Protein AF-A0A9W6X496-F1 (afdb_monomer)

Secondary structure (DSSP, 8-state):
----HHHHTT-TTPPP--EEEEEPTTS-TTT-EEEEE-TT-STTSSTTTT--GGGS----PPPHHHHHHHHHHHHHTT-SSPP-------TTTTT--

Radius of gyration: 22.25 Å; Cα contacts (8 Å, |Δi|>4): 62; chains: 1; bounding box: 46×25×59 Å

Organism: NCBI:txid2077276

Structure (mmCIF, N/CA/C/O backbone):
data_AF-A0A9W6X496-F1
#
_entry.id   AF-A0A9W6X496-F1
#
loop_
_atom_site.group_PDB
_atom_site.id
_atom_site.type_symbol
_atom_site.label_atom_id
_atom_site.label_alt_id
_atom_site.label_comp_id
_atom_site.label_asym_id
_atom_site.label_entity_id
_atom_site.label_seq_id
_atom_site.pdbx_PDB_ins_code
_atom_site.Cartn_x
_atom_site.Cartn_y
_atom_site.Cartn_z
_atom_site.occupancy
_atom_site.B_iso_or_equiv
_atom_site.auth_seq_id
_atom_site.auth_comp_id
_atom_site.auth_asym_id
_atom_site.auth_atom_id
_atom_site.pdbx_PDB_model_num
ATOM 1 N N . MET A 1 1 ? 10.049 -12.603 -16.438 1.00 67.50 1 MET A N 1
ATOM 2 C CA . MET A 1 1 ? 10.552 -12.360 -17.803 1.00 67.50 1 MET A CA 1
ATOM 3 C C . MET A 1 1 ? 11.853 -11.601 -17.656 1.00 67.50 1 MET A C 1
ATOM 5 O O . MET A 1 1 ? 11.862 -10.615 -16.934 1.00 67.50 1 MET A O 1
ATOM 9 N N . ILE A 1 2 ? 12.938 -12.103 -18.233 1.00 79.69 2 ILE A N 1
ATOM 10 C CA . ILE A 1 2 ? 14.209 -11.376 -18.308 1.00 79.69 2 ILE A CA 1
ATOM 11 C C . ILE A 1 2 ? 14.271 -10.846 -19.737 1.00 79.69 2 ILE A C 1
ATOM 13 O O . ILE A 1 2 ? 14.106 -11.630 -20.670 1.00 79.69 2 ILE A O 1
ATOM 17 N N . VAL A 1 3 ? 14.405 -9.532 -19.892 1.00 84.31 3 VAL A N 1
ATOM 18 C CA . VAL A 1 3 ? 14.472 -8.859 -21.194 1.00 84.31 3 VAL A CA 1
ATOM 19 C C . VAL A 1 3 ? 15.779 -8.090 -21.235 1.00 84.31 3 VAL A C 1
ATOM 21 O O . VAL A 1 3 ? 16.165 -7.477 -20.241 1.00 84.31 3 VAL A O 1
ATOM 24 N N . ASP A 1 4 ? 16.457 -8.165 -22.370 1.00 91.06 4 ASP A N 1
ATOM 25 C CA . ASP A 1 4 ? 17.634 -7.354 -22.642 1.00 91.06 4 ASP A CA 1
ATOM 26 C C . ASP A 1 4 ? 17.256 -5.861 -22.690 1.00 91.06 4 ASP A C 1
ATOM 28 O O . ASP A 1 4 ? 16.182 -5.511 -23.185 1.00 91.06 4 ASP A O 1
ATOM 32 N N . ALA A 1 5 ? 18.113 -4.985 -22.164 1.00 89.38 5 ALA A N 1
ATOM 33 C CA 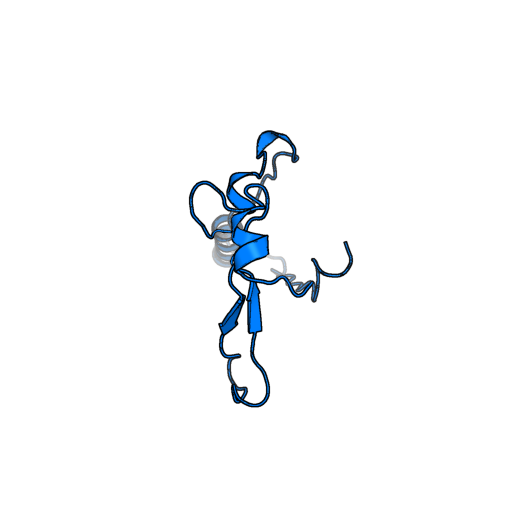. ALA A 1 5 ? 17.827 -3.553 -22.093 1.00 89.38 5 ALA A CA 1
ATOM 34 C C . ALA A 1 5 ? 17.612 -2.933 -23.486 1.00 89.38 5 ALA A C 1
ATOM 36 O O . ALA A 1 5 ? 16.675 -2.154 -23.666 1.00 89.38 5 ALA A O 1
ATOM 37 N N . ASP A 1 6 ? 18.380 -3.364 -24.491 1.00 92.75 6 ASP A N 1
ATOM 38 C CA . ASP A 1 6 ? 18.272 -2.853 -25.862 1.00 92.75 6 ASP A CA 1
ATOM 39 C C . ASP A 1 6 ? 16.955 -3.292 -26.523 1.00 92.75 6 ASP A C 1
ATOM 41 O O . ASP A 1 6 ? 16.402 -2.612 -27.393 1.00 92.75 6 ASP A O 1
ATOM 45 N N . ILE A 1 7 ? 16.421 -4.447 -26.110 1.00 89.75 7 ILE A N 1
ATOM 46 C CA . ILE A 1 7 ? 15.106 -4.927 -26.546 1.00 89.75 7 ILE A CA 1
ATOM 47 C C . ILE A 1 7 ? 13.990 -4.178 -25.817 1.00 89.75 7 ILE A C 1
ATOM 49 O O . ILE A 1 7 ? 13.008 -3.792 -26.455 1.00 89.75 7 ILE A O 1
ATOM 53 N N . LEU A 1 8 ? 14.144 -3.935 -24.515 1.00 90.88 8 LEU A N 1
ATOM 54 C CA . LEU A 1 8 ? 13.181 -3.180 -23.715 1.00 90.88 8 LEU A CA 1
ATOM 55 C C . LEU A 1 8 ? 12.988 -1.759 -24.260 1.00 90.88 8 LEU A C 1
ATOM 57 O O . LEU A 1 8 ? 11.853 -1.299 -24.377 1.00 90.88 8 LEU A O 1
ATOM 61 N N . ASP A 1 9 ? 14.063 -1.103 -24.695 1.00 88.06 9 ASP A N 1
ATOM 62 C CA . ASP A 1 9 ? 14.007 0.239 -25.287 1.00 88.06 9 ASP A CA 1
ATOM 63 C C . ASP A 1 9 ? 13.142 0.313 -26.553 1.00 88.06 9 ASP A C 1
ATOM 65 O O . ASP A 1 9 ? 12.614 1.381 -26.899 1.00 88.06 9 ASP A O 1
ATOM 69 N N . ARG A 1 10 ? 12.956 -0.818 -27.241 1.00 92.56 10 ARG A N 1
ATOM 70 C CA . ARG A 1 10 ? 12.114 -0.934 -28.439 1.00 92.56 10 ARG A CA 1
ATOM 71 C C . ARG A 1 10 ? 10.645 -1.209 -28.112 1.00 92.56 10 ARG A C 1
ATOM 73 O O . ARG A 1 10 ? 9.816 -1.091 -29.011 1.00 92.56 10 ARG A O 1
ATOM 80 N N . TRP A 1 11 ? 10.311 -1.559 -26.871 1.00 91.94 11 TRP A N 1
ATOM 81 C CA . TRP A 1 11 ? 8.957 -1.904 -26.425 1.00 91.94 11 TRP A CA 1
ATOM 82 C C . TRP A 1 11 ? 8.347 -0.757 -25.621 1.00 91.94 11 TRP A C 1
ATOM 84 O O . TRP A 1 11 ? 8.369 -0.746 -24.391 1.00 91.94 11 TRP A O 1
ATOM 94 N N . LYS A 1 12 ? 7.793 0.234 -26.325 1.00 85.50 12 LYS A N 1
ATOM 95 C CA . LYS A 1 12 ? 7.267 1.466 -25.708 1.00 85.50 12 LYS A CA 1
ATOM 96 C C . LYS A 1 12 ? 6.030 1.232 -24.840 1.00 85.50 12 LYS A C 1
ATOM 98 O O . LYS A 1 12 ? 5.702 2.066 -24.004 1.00 85.50 12 LYS A O 1
ATOM 103 N N . GLU A 1 13 ? 5.365 0.103 -25.029 1.00 87.81 13 GLU A N 1
ATOM 104 C CA . GLU A 1 13 ? 4.182 -0.325 -24.292 1.00 87.81 13 GLU A CA 1
ATOM 105 C C . GLU A 1 13 ? 4.528 -1.014 -22.964 1.00 87.81 13 GLU A C 1
ATOM 107 O O . GLU A 1 13 ? 3.638 -1.265 -22.149 1.00 87.81 13 GLU A O 1
ATOM 112 N N . VAL A 1 14 ? 5.805 -1.337 -22.726 1.00 89.62 14 VAL A N 1
ATOM 113 C CA . VAL A 1 14 ? 6.240 -1.969 -21.479 1.00 89.62 14 VAL A CA 1
ATOM 114 C C . VAL A 1 14 ? 6.552 -0.905 -20.438 1.00 89.62 14 VAL A C 1
ATOM 116 O O . VAL A 1 14 ? 7.447 -0.081 -20.596 1.00 89.62 14 VAL A O 1
ATOM 119 N N . ILE A 1 15 ? 5.822 -0.966 -19.327 1.00 90.00 15 ILE A N 1
ATOM 120 C CA . ILE A 1 15 ? 6.040 -0.111 -18.163 1.00 90.00 15 ILE A CA 1
ATOM 121 C C . ILE A 1 15 ? 6.870 -0.887 -17.142 1.00 90.00 15 ILE A C 1
ATOM 123 O O . ILE A 1 15 ? 6.466 -1.952 -16.671 1.00 90.00 15 ILE A O 1
ATOM 127 N N . CYS A 1 16 ? 8.028 -0.341 -16.778 1.00 90.81 16 CYS A N 1
ATOM 128 C CA . CYS A 1 16 ? 8.874 -0.896 -15.728 1.00 90.81 16 CYS A CA 1
ATOM 129 C C . CYS A 1 16 ? 8.602 -0.201 -14.393 1.00 90.81 16 CYS A C 1
ATOM 131 O O . CYS A 1 16 ? 8.880 0.987 -14.230 1.00 90.81 16 CYS A O 1
ATOM 133 N N . SER A 1 17 ? 8.119 -0.971 -13.422 1.00 93.56 17 SER A N 1
ATOM 134 C CA . SER A 1 17 ? 7.900 -0.527 -12.046 1.00 93.56 17 SER A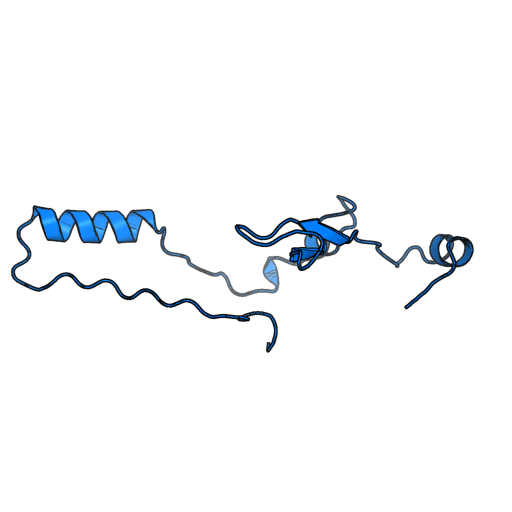 CA 1
ATOM 135 C C . SER A 1 17 ? 8.950 -1.163 -11.121 1.00 93.56 17 SER A C 1
ATOM 137 O O . SER A 1 17 ? 9.176 -2.375 -11.192 1.00 93.56 17 SER A O 1
ATOM 139 N N . PRO A 1 18 ? 9.635 -0.383 -10.266 1.00 94.69 18 PRO A N 1
ATOM 140 C CA . PRO A 1 18 ? 10.704 -0.900 -9.429 1.00 94.69 18 PRO A CA 1
ATOM 141 C C . PRO A 1 18 ? 10.163 -1.749 -8.275 1.00 94.69 18 PRO A C 1
ATOM 143 O O . PRO A 1 18 ? 9.026 -1.600 -7.814 1.00 94.69 18 PRO A O 1
ATOM 146 N N . LEU A 1 19 ? 11.031 -2.627 -7.775 1.00 94.75 19 LEU A N 1
ATOM 147 C CA . LEU A 1 19 ? 10.806 -3.386 -6.553 1.00 94.75 19 LEU A CA 1
ATOM 148 C C . LEU A 1 19 ? 11.643 -2.789 -5.421 1.00 94.75 19 LEU A C 1
ATOM 150 O O . LEU A 1 19 ? 12.870 -2.772 -5.485 1.00 94.75 19 LEU A O 1
ATOM 154 N N . GLY A 1 20 ? 10.972 -2.320 -4.373 1.00 94.69 20 GLY A N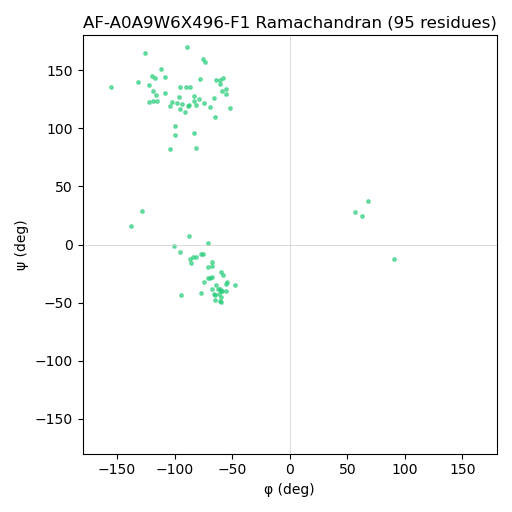 1
ATOM 155 C CA . GLY A 1 20 ? 11.599 -1.846 -3.145 1.00 94.69 20 GLY A CA 1
ATOM 156 C C . GLY A 1 20 ? 11.647 -2.941 -2.084 1.00 94.69 20 GLY A C 1
ATOM 157 O O . GLY A 1 20 ? 10.651 -3.624 -1.840 1.00 94.69 20 GLY A O 1
ATOM 158 N N . ALA A 1 21 ? 12.789 -3.086 -1.417 1.00 95.50 21 ALA A N 1
ATOM 159 C CA . ALA A 1 21 ? 12.917 -3.893 -0.210 1.00 95.50 21 ALA A CA 1
ATOM 160 C C . ALA A 1 21 ? 12.730 -2.998 1.022 1.00 95.50 21 ALA A C 1
ATOM 162 O O . ALA A 1 21 ? 13.473 -2.039 1.215 1.00 95.50 21 ALA A O 1
ATOM 163 N N . VAL A 1 22 ? 11.734 -3.305 1.853 1.00 95.56 22 VAL A N 1
ATOM 164 C CA . VAL A 1 22 ? 11.448 -2.565 3.089 1.00 95.56 22 VAL A CA 1
ATOM 165 C C . VAL A 1 22 ? 11.572 -3.486 4.291 1.00 95.56 22 VAL A C 1
ATOM 167 O O . VAL A 1 22 ? 11.016 -4.584 4.312 1.00 95.56 22 VAL A O 1
ATOM 170 N N . GLU A 1 23 ? 12.278 -3.031 5.318 1.00 97.00 23 GLU A N 1
ATOM 171 C CA . GLU A 1 23 ? 12.513 -3.811 6.528 1.00 97.00 23 GLU A CA 1
ATOM 172 C C . GLU A 1 23 ? 11.206 -4.183 7.240 1.00 97.00 23 GLU A C 1
ATOM 174 O O . GLU A 1 23 ? 10.250 -3.402 7.343 1.00 97.00 23 GLU A O 1
ATOM 179 N N . LYS A 1 24 ? 11.156 -5.407 7.770 1.00 94.31 24 LYS A N 1
ATOM 180 C CA . LYS A 1 24 ? 10.080 -5.822 8.667 1.00 94.31 24 LYS A CA 1
ATOM 181 C C . LYS A 1 24 ? 10.437 -5.435 10.093 1.00 94.31 24 LYS A C 1
ATOM 183 O O . LYS A 1 24 ? 11.532 -5.699 10.571 1.00 94.31 24 LYS A O 1
ATOM 188 N N . LYS A 1 25 ? 9.463 -4.875 10.814 1.00 94.06 25 LYS A N 1
ATOM 189 C CA . LYS A 1 25 ? 9.622 -4.596 12.242 1.00 94.06 25 LYS A CA 1
ATOM 190 C C . LYS A 1 25 ? 10.015 -5.880 12.984 1.00 94.06 25 LYS A C 1
ATOM 192 O O . LYS A 1 25 ? 9.310 -6.881 12.869 1.00 94.06 25 LYS A O 1
ATOM 197 N N . ASN A 1 26 ? 11.078 -5.800 13.784 1.00 94.81 26 ASN A N 1
ATOM 198 C CA . ASN A 1 26 ? 11.607 -6.880 14.624 1.00 94.81 26 ASN A CA 1
ATOM 199 C C . ASN A 1 26 ? 12.121 -8.117 13.857 1.00 94.81 26 ASN A C 1
ATOM 201 O O . ASN A 1 26 ? 12.138 -9.207 14.425 1.00 94.81 26 ASN A O 1
ATOM 205 N N . VAL A 1 27 ? 12.526 -7.976 12.592 1.00 95.88 27 VAL A N 1
ATOM 206 C CA . VAL A 1 27 ? 13.152 -9.056 11.810 1.00 95.88 27 VAL A CA 1
ATOM 207 C C . VAL A 1 27 ? 14.413 -8.515 11.146 1.00 95.88 27 VAL A C 1
ATOM 209 O O . VAL A 1 27 ? 14.419 -7.377 10.684 1.00 95.88 27 VAL A O 1
ATOM 212 N N . ASN A 1 28 ? 15.484 -9.312 11.109 1.00 95.50 28 ASN A N 1
ATOM 213 C CA . ASN A 1 28 ? 16.712 -8.917 10.426 1.00 95.50 28 ASN A CA 1
ATOM 214 C C . ASN A 1 28 ? 16.452 -8.811 8.906 1.00 95.50 28 ASN A C 1
ATOM 216 O O . ASN A 1 28 ? 16.001 -9.797 8.316 1.00 95.50 28 ASN A O 1
ATOM 220 N N . PRO A 1 29 ? 16.758 -7.674 8.252 1.00 94.38 29 PRO A N 1
ATOM 221 C CA . PRO A 1 29 ? 16.557 -7.504 6.813 1.00 94.38 29 PRO A CA 1
ATOM 222 C C . PRO A 1 29 ? 17.297 -8.530 5.946 1.00 94.38 29 PRO A C 1
ATOM 224 O O . PRO A 1 29 ? 16.837 -8.839 4.851 1.00 94.38 29 PRO A O 1
ATOM 227 N N . SER A 1 30 ? 18.409 -9.102 6.424 1.00 94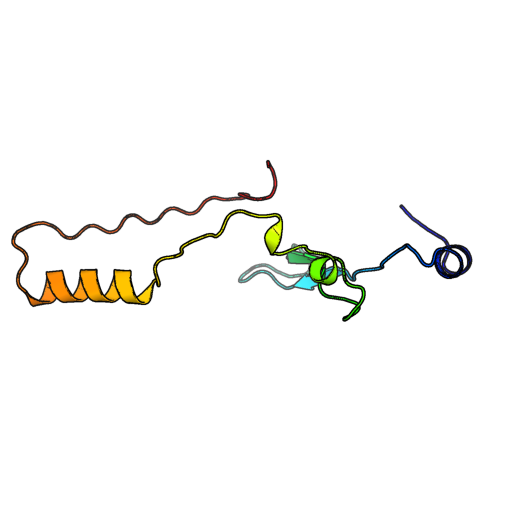.88 30 SER A N 1
ATOM 228 C CA . SER A 1 30 ? 19.114 -10.171 5.699 1.00 94.88 30 SER A CA 1
ATOM 229 C C . SER A 1 30 ? 18.354 -11.501 5.686 1.00 94.88 30 SER A C 1
ATOM 231 O O . SER A 1 30 ? 18.623 -12.352 4.842 1.00 94.88 30 SER A O 1
ATOM 233 N N . GLN A 1 31 ? 17.409 -11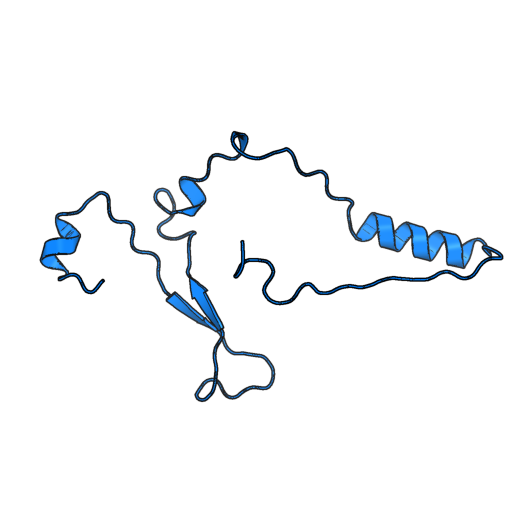.687 6.611 1.00 95.75 31 GLN A N 1
ATOM 234 C CA . GLN A 1 31 ? 16.554 -12.871 6.686 1.00 95.75 31 GLN A CA 1
ATOM 235 C C . GLN A 1 31 ? 15.231 -12.648 5.963 1.00 95.75 31 GLN A C 1
ATOM 237 O O . GLN A 1 31 ? 14.754 -13.536 5.258 1.00 95.75 31 GLN A O 1
ATOM 242 N N . GLU A 1 32 ? 14.608 -11.482 6.158 1.00 95.56 32 GLU A N 1
ATOM 243 C CA . GLU A 1 32 ? 13.312 -11.203 5.557 1.00 95.56 32 GLU A CA 1
ATOM 244 C C . GLU A 1 32 ? 13.041 -9.703 5.377 1.00 95.56 32 GLU A C 1
ATOM 246 O O . GLU A 1 32 ? 13.189 -8.898 6.298 1.00 95.56 32 GLU A O 1
ATOM 251 N N . VAL A 1 33 ? 12.515 -9.348 4.204 1.00 95.69 33 VAL A N 1
ATOM 252 C CA . VAL A 1 33 ? 12.024 -8.003 3.871 1.00 95.69 33 VAL A CA 1
ATOM 253 C C . VAL A 1 33 ? 10.584 -8.057 3.360 1.00 95.69 33 VAL A C 1
ATOM 255 O O . VAL A 1 33 ? 10.050 -9.111 3.004 1.00 95.69 33 VAL A O 1
ATOM 258 N N . ARG A 1 34 ? 9.916 -6.905 3.326 1.00 93.44 34 ARG A N 1
ATOM 259 C CA . ARG A 1 34 ? 8.703 -6.694 2.532 1.00 93.44 34 ARG A CA 1
ATOM 260 C C . ARG A 1 34 ? 9.132 -6.240 1.150 1.00 93.44 34 ARG A C 1
ATOM 262 O O . ARG A 1 34 ? 9.740 -5.184 1.016 1.00 93.44 34 ARG A O 1
ATOM 269 N N . LEU A 1 35 ? 8.781 -7.022 0.143 1.00 93.88 35 LEU A N 1
ATOM 270 C CA . LEU A 1 35 ? 8.888 -6.585 -1.236 1.00 93.88 35 LEU A CA 1
ATOM 271 C C . LEU A 1 35 ? 7.694 -5.676 -1.553 1.00 93.88 35 LEU A C 1
ATOM 273 O O . LEU A 1 35 ? 6.545 -6.072 -1.341 1.00 93.88 35 LEU A O 1
ATOM 277 N N . ILE A 1 36 ? 7.964 -4.465 -2.026 1.00 95.12 36 ILE A N 1
ATOM 278 C CA . ILE A 1 36 ? 6.957 -3.500 -2.469 1.00 95.12 36 ILE A CA 1
ATOM 279 C C . ILE A 1 36 ? 7.146 -3.283 -3.964 1.00 95.12 36 ILE A C 1
ATOM 281 O O . ILE A 1 36 ? 8.226 -2.908 -4.402 1.00 95.12 36 ILE A O 1
ATOM 285 N N . HIS A 1 37 ? 6.089 -3.512 -4.734 1.00 94.12 37 HIS A N 1
ATOM 286 C CA . HIS A 1 37 ? 6.051 -3.189 -6.153 1.00 94.12 37 HIS A CA 1
ATOM 287 C C . HIS A 1 37 ? 5.502 -1.774 -6.320 1.00 94.12 37 HIS A C 1
ATOM 289 O O . HIS A 1 37 ? 4.347 -1.522 -5.967 1.00 94.12 37 HIS A O 1
ATOM 295 N N . ASP A 1 38 ? 6.332 -0.848 -6.797 1.00 95.88 38 ASP A N 1
ATOM 296 C CA . ASP A 1 38 ? 5.925 0.547 -6.952 1.00 95.88 38 ASP A CA 1
ATOM 297 C C . ASP A 1 38 ? 5.128 0.751 -8.243 1.00 95.88 38 ASP A C 1
ATOM 299 O O . ASP A 1 38 ? 5.636 1.181 -9.277 1.00 95.88 38 ASP A O 1
ATOM 303 N N . LEU A 1 39 ? 3.835 0.457 -8.151 1.00 95.50 39 LEU A N 1
ATOM 304 C CA . LEU A 1 39 ? 2.872 0.630 -9.237 1.00 95.50 39 LEU A CA 1
ATOM 305 C C . LEU A 1 39 ? 2.541 2.101 -9.542 1.00 95.50 39 LEU A C 1
ATOM 307 O O . LEU A 1 39 ? 1.702 2.356 -10.406 1.00 95.50 39 LEU A O 1
ATOM 311 N N . SER A 1 40 ? 3.156 3.058 -8.836 1.00 95.69 40 SER A N 1
ATOM 312 C CA . SER A 1 40 ? 3.000 4.502 -9.073 1.00 95.69 40 SER A CA 1
ATOM 313 C C . SER A 1 40 ? 4.173 5.107 -9.855 1.00 95.69 40 SER A C 1
ATOM 315 O O . SER A 1 40 ? 4.156 6.302 -10.154 1.00 95.69 40 SER A O 1
ATOM 317 N N . PHE A 1 41 ? 5.180 4.300 -10.203 1.00 94.88 41 PHE A N 1
ATOM 318 C CA . PHE A 1 41 ? 6.290 4.696 -11.060 1.00 94.88 41 PHE A CA 1
ATOM 319 C C . PHE A 1 41 ? 6.195 4.032 -12.448 1.00 94.88 41 PHE A C 1
ATOM 321 O O . PHE A 1 41 ? 5.832 2.852 -12.528 1.00 94.88 41 PHE A O 1
ATOM 328 N N . PRO A 1 42 ? 6.593 4.738 -13.525 1.00 93.56 42 PRO A N 1
ATOM 329 C CA . PRO A 1 42 ? 6.927 6.163 -13.571 1.00 93.56 42 PRO A CA 1
ATOM 330 C C . PRO A 1 42 ? 5.661 7.023 -13.592 1.00 93.56 42 PRO A C 1
ATOM 332 O O . PRO A 1 42 ? 4.680 6.684 -14.242 1.00 93.56 42 PRO A O 1
ATOM 335 N N . LYS A 1 43 ? 5.684 8.168 -12.908 1.00 93.44 43 LYS A N 1
ATOM 336 C CA . LYS A 1 43 ? 4.515 9.051 -12.829 1.00 93.44 43 LYS A CA 1
ATOM 337 C C . LYS A 1 43 ? 4.057 9.502 -14.223 1.00 93.44 43 LYS A C 1
ATOM 339 O O . LYS A 1 43 ? 4.865 9.987 -15.010 1.00 93.44 43 LYS A O 1
ATOM 344 N N . GLY A 1 44 ? 2.758 9.405 -14.485 1.00 93.38 44 GLY A N 1
ATOM 345 C CA . GLY A 1 44 ? 2.122 9.742 -15.761 1.00 93.38 44 GLY A CA 1
ATOM 346 C C . GLY A 1 44 ? 2.023 8.568 -16.738 1.00 93.38 44 GLY A C 1
ATOM 347 O O . GLY A 1 44 ? 1.290 8.668 -17.717 1.00 93.38 44 GLY A O 1
ATOM 348 N N . ALA A 1 45 ? 2.723 7.465 -16.474 1.00 92.25 45 ALA A N 1
ATOM 349 C CA . ALA A 1 45 ? 2.642 6.231 -17.249 1.00 92.25 45 ALA A CA 1
ATOM 350 C C . ALA A 1 45 ? 2.623 4.992 -16.340 1.00 92.25 45 ALA A C 1
ATOM 352 O O . ALA A 1 45 ? 2.876 3.883 -16.801 1.00 92.25 45 ALA A O 1
ATOM 353 N N . ALA A 1 46 ? 2.362 5.165 -15.042 1.00 94.81 46 ALA A N 1
ATOM 354 C CA . ALA A 1 46 ? 2.390 4.073 -14.091 1.00 94.81 46 ALA A CA 1
ATOM 355 C C . ALA A 1 46 ? 1.143 3.196 -14.239 1.00 94.81 46 ALA A C 1
ATOM 357 O O . ALA A 1 46 ? 0.093 3.639 -14.709 1.00 94.81 46 ALA A O 1
ATOM 358 N N . VAL A 1 47 ? 1.219 1.961 -13.742 1.00 93.88 47 VAL A N 1
ATOM 359 C CA . VAL A 1 47 ? 0.064 1.047 -13.714 1.00 93.88 47 VAL A CA 1
ATOM 360 C C . VAL A 1 47 ? -1.126 1.684 -12.988 1.00 93.88 47 VAL A C 1
ATOM 362 O O . VAL A 1 47 ? -2.261 1.584 -13.451 1.00 93.88 47 VAL A O 1
ATOM 365 N N . ASN A 1 48 ? -0.870 2.392 -11.885 1.00 94.62 48 ASN A N 1
ATOM 366 C CA . ASN A 1 48 ? -1.911 3.100 -11.144 1.00 94.62 48 ASN A CA 1
ATOM 367 C C . ASN A 1 48 ? -2.506 4.289 -11.917 1.00 94.62 48 ASN A C 1
ATOM 369 O O . ASN A 1 48 ? -3.674 4.605 -11.701 1.00 94.62 48 ASN A O 1
ATOM 373 N N . ASP A 1 49 ? -1.755 4.929 -12.819 1.00 94.56 49 ASP A N 1
ATOM 374 C CA . ASP A 1 49 ? -2.265 6.041 -13.636 1.00 94.56 49 ASP A CA 1
ATOM 375 C C . ASP A 1 49 ? -3.260 5.549 -14.699 1.00 94.56 49 ASP A C 1
ATOM 377 O O . ASP A 1 49 ? -4.189 6.266 -15.069 1.00 94.56 49 ASP A O 1
ATOM 381 N N . ALA A 1 50 ? -3.112 4.300 -15.154 1.00 92.75 50 ALA A N 1
ATOM 382 C CA . ALA A 1 50 ? -4.042 3.660 -16.082 1.00 92.75 50 ALA A CA 1
ATOM 383 C C . ALA A 1 50 ? -5.361 3.211 -15.417 1.00 92.75 50 ALA A C 1
ATOM 385 O O . ALA A 1 50 ? -6.289 2.779 -16.108 1.00 92.75 50 ALA A O 1
ATOM 386 N N . PHE A 1 51 ? -5.471 3.290 -14.084 1.00 93.25 51 PHE A N 1
ATOM 387 C CA . PHE A 1 51 ? -6.654 2.831 -13.365 1.00 93.25 51 PHE A CA 1
ATOM 388 C C . PHE A 1 51 ? -7.875 3.720 -13.639 1.00 93.25 51 PHE A C 1
ATOM 390 O O . PHE A 1 51 ? -7.934 4.897 -13.281 1.00 93.25 51 PHE A O 1
ATOM 397 N N . GLN A 1 52 ? -8.913 3.122 -14.221 1.00 94.38 52 GLN A N 1
ATOM 398 C CA . GLN A 1 52 ? -10.172 3.805 -14.496 1.00 94.38 52 GLN A CA 1
ATOM 399 C C . GLN A 1 52 ? -11.061 3.809 -13.251 1.00 94.38 52 GLN A C 1
ATOM 401 O O . GLN A 1 52 ? -11.814 2.867 -13.007 1.00 94.38 52 GLN A O 1
ATOM 406 N N . VAL A 1 53 ? -11.025 4.897 -12.480 1.00 89.50 53 VAL A N 1
ATOM 407 C CA . VAL A 1 53 ? -11.784 5.039 -11.219 1.00 89.50 53 VAL A CA 1
ATOM 408 C C . VAL A 1 53 ? -13.288 4.780 -11.391 1.00 89.50 53 VAL A C 1
ATOM 410 O O . VAL A 1 53 ? -13.926 4.237 -10.495 1.00 89.50 53 VAL A O 1
ATOM 413 N N . TYR A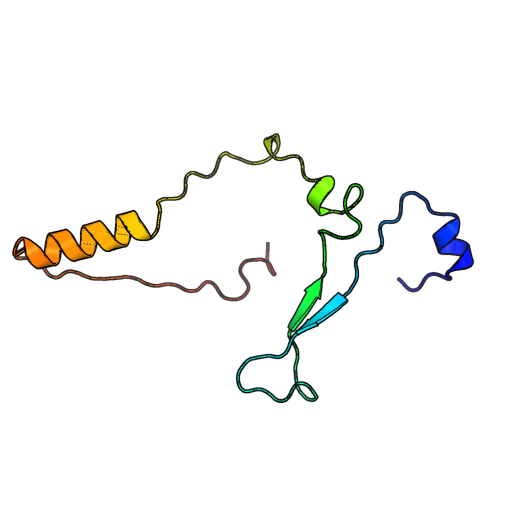 1 54 ? -13.858 5.110 -12.551 1.00 92.00 54 TYR A N 1
ATOM 414 C CA . TYR A 1 54 ? -15.283 4.905 -12.835 1.00 92.00 54 TYR A CA 1
ATOM 415 C C . TYR A 1 54 ? -15.662 3.453 -13.172 1.00 92.00 54 TYR A C 1
ATOM 417 O O . TYR A 1 54 ? -16.847 3.150 -13.272 1.00 92.00 54 TYR A O 1
ATOM 425 N N . SER A 1 55 ? -14.685 2.555 -13.344 1.00 94.25 55 SER A N 1
ATOM 426 C CA . SER A 1 55 ? -14.930 1.133 -13.635 1.00 94.25 55 SER A CA 1
ATOM 427 C C . SER A 1 55 ? -15.256 0.300 -12.389 1.00 94.25 55 SER A C 1
ATOM 429 O O . SER A 1 55 ? -15.687 -0.845 -12.514 1.00 94.25 55 SER A O 1
ATOM 431 N N . VAL A 1 56 ? -15.081 0.861 -11.185 1.00 91.44 56 VAL A N 1
ATOM 432 C CA . VAL A 1 56 ? -15.348 0.174 -9.914 1.00 91.44 56 VAL A CA 1
ATOM 433 C C . VAL A 1 56 ? -16.551 0.772 -9.177 1.00 91.44 56 VAL A C 1
ATOM 435 O O . VAL A 1 56 ? -16.819 1.971 -9.293 1.00 91.44 56 VAL A O 1
ATOM 438 N N . PRO A 1 57 ? -17.285 -0.027 -8.376 1.00 92.88 57 PRO A N 1
ATOM 439 C CA . PRO A 1 57 ? -18.382 0.485 -7.564 1.00 92.88 57 PRO A CA 1
ATOM 440 C C . PRO A 1 57 ? -17.926 1.582 -6.599 1.00 92.88 57 PRO A C 1
ATOM 442 O O . PRO A 1 57 ? -16.861 1.495 -5.986 1.00 92.88 57 PRO A O 1
ATOM 445 N N . MET A 1 58 ? -18.778 2.587 -6.390 1.00 89.44 58 MET A N 1
ATOM 446 C CA . MET A 1 58 ? -18.525 3.618 -5.388 1.00 89.44 58 MET A CA 1
ATOM 447 C C . MET A 1 58 ? -18.534 3.002 -3.982 1.00 89.44 58 MET A C 1
ATOM 449 O O . MET A 1 58 ? -19.583 2.640 -3.445 1.00 89.44 58 MET A O 1
ATOM 453 N N . LEU A 1 59 ? -17.363 2.929 -3.355 1.00 87.06 59 LEU A N 1
ATOM 454 C CA . LEU A 1 59 ? -17.227 2.448 -1.985 1.00 87.06 59 LEU A CA 1
ATOM 455 C C . LEU A 1 59 ? -17.532 3.579 -0.996 1.00 87.06 59 LEU A C 1
ATOM 457 O O . LEU A 1 59 ? -16.908 4.640 -1.015 1.00 87.06 59 LEU A O 1
ATOM 461 N N . ARG A 1 60 ? -18.493 3.352 -0.095 1.00 87.75 60 ARG A N 1
ATOM 462 C CA . ARG A 1 60 ? -18.796 4.270 1.011 1.00 87.75 60 ARG A CA 1
ATOM 463 C C . ARG A 1 60 ? -18.142 3.765 2.288 1.00 87.75 60 ARG A C 1
ATOM 465 O O . ARG A 1 60 ? -18.658 2.867 2.949 1.00 87.75 60 ARG A O 1
ATOM 472 N N . PHE A 1 61 ? -17.023 4.373 2.663 1.00 88.44 61 PHE A N 1
ATOM 473 C CA . PHE A 1 61 ? -16.354 4.065 3.923 1.00 88.44 61 PHE A CA 1
ATOM 474 C C . PHE A 1 61 ? -16.860 4.965 5.048 1.00 88.44 61 PHE A C 1
ATOM 476 O O . PHE A 1 61 ? -16.968 6.183 4.901 1.00 88.44 61 PHE A O 1
ATOM 483 N N . LYS A 1 62 ? -17.133 4.375 6.216 1.00 89.56 62 LYS A N 1
ATOM 484 C CA . LYS A 1 62 ? -17.364 5.151 7.436 1.00 89.56 62 LYS A CA 1
ATOM 485 C C . LYS A 1 62 ? -16.016 5.508 8.051 1.00 89.56 62 LYS A C 1
ATOM 487 O O . LYS A 1 62 ? -15.199 4.629 8.303 1.00 89.56 62 LYS A O 1
ATOM 492 N N . SER A 1 63 ? -15.806 6.792 8.333 1.00 91.00 63 SER A N 1
ATOM 493 C CA . SER A 1 63 ? -14.597 7.244 9.023 1.00 91.00 63 SER A CA 1
ATOM 494 C C . SER A 1 63 ? -14.418 6.504 10.352 1.00 91.00 63 SER A C 1
ATOM 496 O O . SER A 1 63 ? -15.349 6.426 11.162 1.00 91.00 63 SER A O 1
ATOM 498 N N . VAL A 1 64 ? -13.195 6.038 10.615 1.00 90.56 64 VAL A N 1
ATOM 499 C CA . VAL A 1 64 ? -12.809 5.445 11.905 1.00 90.56 64 VAL A CA 1
ATOM 500 C C . VAL A 1 64 ? -13.104 6.411 13.057 1.00 90.56 64 VAL A C 1
ATOM 502 O O . VAL A 1 64 ? -13.562 5.990 14.117 1.00 90.56 64 VAL A O 1
ATOM 505 N N . ALA A 1 65 ? -12.963 7.722 12.832 1.00 94.69 65 ALA A N 1
ATOM 506 C CA . ALA A 1 65 ? -13.288 8.737 13.829 1.00 94.69 65 ALA A CA 1
ATOM 507 C C . ALA A 1 65 ? -14.781 8.747 14.194 1.00 94.69 65 ALA A C 1
ATOM 509 O O . ALA A 1 65 ? -15.132 8.973 15.350 1.00 94.69 65 ALA A O 1
ATOM 510 N N . ALA A 1 66 ? -15.676 8.467 13.241 1.00 93.75 66 ALA A N 1
ATOM 511 C CA . ALA A 1 66 ? -17.106 8.362 13.528 1.00 93.75 66 ALA A CA 1
ATOM 512 C C . ALA A 1 66 ? -17.417 7.144 14.415 1.00 93.75 66 ALA A C 1
ATOM 514 O O . ALA A 1 66 ? -18.237 7.245 15.328 1.00 93.75 66 ALA A O 1
ATOM 515 N N . ILE A 1 67 ? -16.732 6.017 14.184 1.00 90.62 67 ILE A N 1
ATOM 516 C CA . ILE A 1 67 ? -16.841 4.814 15.023 1.00 90.62 67 ILE A CA 1
ATOM 517 C C . ILE A 1 67 ? -16.310 5.111 16.434 1.00 90.62 67 ILE A C 1
ATOM 519 O O . ILE A 1 67 ? -17.006 4.863 17.420 1.00 90.62 67 ILE A O 1
ATOM 523 N N . ALA A 1 68 ? -15.128 5.727 16.537 1.00 92.19 68 ALA A N 1
ATOM 524 C CA . ALA A 1 68 ? -14.517 6.099 17.813 1.00 92.19 68 ALA A CA 1
ATOM 525 C C . ALA A 1 68 ? -15.397 7.065 18.626 1.00 92.19 68 ALA A C 1
ATOM 527 O O . ALA A 1 68 ? -15.633 6.835 19.812 1.00 92.19 68 ALA A O 1
ATOM 528 N N . ARG A 1 69 ? -15.954 8.104 17.985 1.00 95.12 69 ARG A N 1
ATOM 529 C CA . ARG A 1 69 ? -16.881 9.046 18.637 1.00 95.12 69 ARG A CA 1
ATOM 530 C C . ARG A 1 69 ? -18.113 8.347 19.194 1.00 95.12 69 ARG A C 1
ATOM 532 O O . ARG A 1 69 ? -18.539 8.675 20.296 1.00 95.12 69 ARG A O 1
ATOM 539 N N . ARG A 1 70 ? -18.675 7.371 18.473 1.00 92.81 70 ARG A N 1
ATOM 540 C CA . ARG A 1 70 ? -19.838 6.618 18.962 1.00 92.81 70 ARG A CA 1
ATOM 541 C C . ARG A 1 70 ? -19.500 5.801 20.208 1.00 92.81 70 ARG A C 1
ATOM 543 O O . ARG A 1 70 ? -20.283 5.818 21.151 1.00 92.81 70 ARG A O 1
ATOM 550 N N . ILE A 1 71 ? -18.347 5.133 20.223 1.00 91.75 71 ILE A N 1
ATOM 551 C CA . ILE A 1 71 ? -17.872 4.371 21.389 1.00 91.75 71 ILE A CA 1
ATOM 552 C C . ILE A 1 71 ? -17.709 5.302 22.598 1.00 91.75 71 ILE A C 1
ATOM 554 O O . ILE A 1 71 ? -18.254 5.024 23.664 1.00 91.75 71 ILE A O 1
ATOM 558 N N . GLN A 1 72 ? -17.026 6.436 22.416 1.00 93.69 72 GLN A N 1
ATOM 559 C CA . GLN A 1 72 ? -16.823 7.425 23.481 1.00 93.69 72 GLN A CA 1
ATOM 560 C C . GLN A 1 72 ? -18.143 8.011 23.990 1.00 93.69 72 GLN A C 1
ATOM 562 O O . GLN A 1 72 ? -18.323 8.161 25.194 1.00 93.69 72 GLN A O 1
ATOM 567 N N . TYR A 1 73 ? -19.069 8.333 23.087 1.00 95.06 73 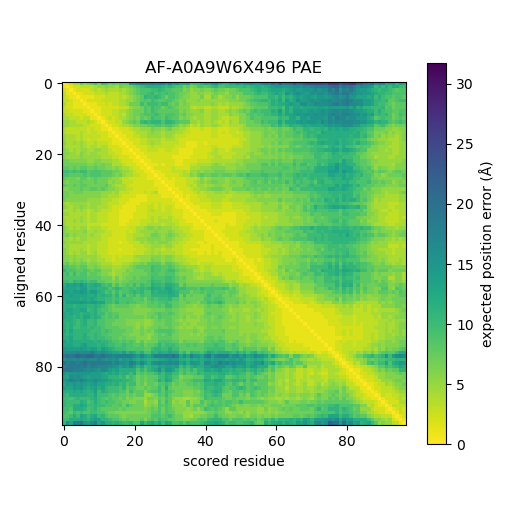TYR A N 1
ATOM 568 C CA . TYR A 1 73 ? -20.387 8.849 23.446 1.00 95.06 73 TYR A CA 1
ATOM 569 C C . TYR A 1 73 ? -21.165 7.852 24.311 1.00 95.06 73 TYR A C 1
ATOM 571 O O . TYR A 1 73 ? -21.663 8.232 25.368 1.00 95.06 73 TYR A O 1
ATOM 579 N N . LEU A 1 74 ? -21.230 6.578 23.907 1.00 93.31 74 LEU A N 1
ATOM 580 C CA . LEU A 1 74 ? -21.923 5.535 24.672 1.00 93.31 74 LEU A CA 1
ATOM 581 C C . LEU A 1 74 ? -21.294 5.329 26.055 1.00 93.31 74 LEU A C 1
ATOM 583 O O . LEU A 1 74 ? -22.017 5.158 27.033 1.00 93.31 74 LEU A O 1
ATOM 587 N N . ALA A 1 75 ? -19.963 5.399 26.145 1.00 90.69 75 ALA A N 1
ATOM 588 C CA . ALA A 1 75 ? -19.254 5.300 27.417 1.00 90.69 75 ALA A CA 1
ATOM 589 C C . ALA A 1 75 ? -19.562 6.491 28.343 1.00 90.69 75 ALA A C 1
ATOM 591 O O . ALA A 1 75 ? -19.792 6.300 29.532 1.00 90.69 75 ALA A O 1
ATOM 592 N N . LYS A 1 76 ? -19.606 7.716 27.802 1.00 94.31 76 LYS A N 1
ATOM 593 C CA . LYS A 1 76 ? -19.863 8.943 28.578 1.00 94.31 76 LYS A CA 1
ATOM 594 C C . LYS A 1 76 ? -21.319 9.109 29.009 1.00 94.31 76 LYS A C 1
ATOM 596 O O . LYS A 1 76 ? -21.576 9.690 30.052 1.00 94.31 76 LYS A O 1
ATOM 601 N N . THR A 1 77 ? -22.263 8.631 28.205 1.00 93.75 77 THR A N 1
ATOM 602 C CA . THR A 1 77 ? -23.706 8.786 28.463 1.00 93.75 77 THR A CA 1
ATOM 603 C C . THR A 1 77 ? -24.294 7.681 29.337 1.00 93.75 77 THR A C 1
ATOM 605 O O . THR A 1 77 ? -25.505 7.636 29.522 1.00 93.75 77 THR A O 1
ATOM 608 N N . GLY A 1 78 ? -23.454 6.799 29.890 1.00 86.81 78 GLY A N 1
ATOM 609 C CA . GLY A 1 78 ? -23.898 5.766 30.822 1.00 86.81 78 GLY A CA 1
ATOM 610 C C . GLY A 1 78 ? -24.773 4.703 30.163 1.00 86.81 78 GLY A C 1
ATOM 611 O O . GLY A 1 78 ? -25.735 4.243 30.772 1.00 86.81 78 GLY A O 1
ATOM 612 N N . TYR A 1 79 ? -24.471 4.320 28.914 1.00 90.50 79 TYR A N 1
ATOM 613 C CA . TYR A 1 79 ? -25.183 3.232 28.244 1.00 90.50 79 TYR A CA 1
ATOM 614 C C . TYR A 1 79 ? -25.200 1.984 29.141 1.00 90.50 79 TYR A C 1
ATOM 616 O O . TYR A 1 79 ? -24.151 1.430 29.455 1.00 90.50 79 TYR A O 1
ATOM 624 N N . ALA A 1 80 ? -26.397 1.545 29.541 1.00 88.19 80 ALA A N 1
ATOM 625 C CA . ALA A 1 80 ? -26.577 0.468 30.517 1.00 88.19 80 ALA A CA 1
ATOM 626 C C . ALA A 1 80 ? -26.117 -0.915 30.009 1.00 88.19 80 ALA A C 1
ATOM 628 O O . ALA A 1 80 ? -25.956 -1.850 30.789 1.00 88.19 80 ALA A O 1
ATOM 629 N N . GLY A 1 81 ? -25.913 -1.060 28.695 1.00 87.31 81 GLY A N 1
ATOM 630 C CA . GLY A 1 81 ? -25.407 -2.284 28.079 1.00 87.31 81 GLY A CA 1
ATOM 631 C C . GLY A 1 81 ? -23.879 -2.339 27.988 1.00 87.31 81 GLY A C 1
ATOM 632 O O . GLY A 1 81 ? -23.162 -1.358 28.172 1.00 87.31 81 GLY A O 1
ATOM 633 N N . ARG A 1 82 ? -23.347 -3.510 27.621 1.00 88.25 82 ARG A N 1
ATOM 634 C CA . ARG A 1 82 ? -21.902 -3.699 27.431 1.00 88.25 82 ARG A CA 1
ATOM 635 C C . ARG A 1 82 ? -21.462 -3.197 26.056 1.00 88.25 82 ARG A C 1
ATOM 637 O O . ARG A 1 82 ? -21.879 -3.739 25.034 1.00 88.25 82 ARG A O 1
ATOM 644 N N . ILE A 1 83 ? -20.556 -2.225 26.024 1.00 87.69 83 ILE A N 1
ATOM 645 C CA . ILE A 1 83 ? -19.903 -1.782 24.787 1.00 87.69 83 ILE A CA 1
ATOM 646 C C . ILE A 1 83 ? -18.865 -2.839 24.385 1.00 87.69 83 ILE A C 1
ATOM 648 O O . ILE A 1 83 ? -17.963 -3.159 25.160 1.00 87.69 83 ILE A O 1
ATOM 652 N N . ARG A 1 84 ? -18.996 -3.409 23.184 1.00 86.56 84 ARG A N 1
ATOM 653 C CA . ARG A 1 84 ? -18.064 -4.402 22.624 1.00 86.56 84 ARG A CA 1
ATOM 654 C C . ARG A 1 84 ? -17.452 -3.869 21.333 1.00 86.56 84 ARG A C 1
ATOM 656 O O . ARG A 1 84 ? -18.126 -3.186 20.567 1.00 86.56 84 ARG A O 1
ATOM 663 N N . ILE A 1 85 ? -16.188 -4.204 21.090 1.00 87.25 85 ILE A N 1
ATOM 664 C CA . ILE A 1 85 ? -15.477 -3.882 19.849 1.00 87.25 85 ILE A CA 1
ATOM 665 C C . ILE A 1 85 ? -15.076 -5.202 19.203 1.00 87.25 85 ILE A C 1
ATOM 667 O O . ILE A 1 85 ? -14.396 -6.011 19.830 1.00 87.25 85 ILE A O 1
ATOM 671 N N . LEU A 1 86 ? -15.493 -5.406 17.955 1.00 85.38 86 LEU A N 1
ATOM 672 C CA . LEU A 1 86 ? -14.988 -6.491 17.125 1.00 85.38 86 LEU A CA 1
ATOM 673 C C . LEU A 1 86 ? -13.873 -5.939 16.238 1.00 85.38 86 LEU A C 1
ATOM 675 O O . LEU A 1 86 ? -14.067 -4.948 15.534 1.00 85.38 86 LEU A O 1
ATOM 679 N N . LYS A 1 87 ? -12.713 -6.591 16.274 1.00 88.56 87 LYS A N 1
ATOM 680 C CA . LYS A 1 87 ? -11.596 -6.322 15.372 1.00 88.56 87 LYS A CA 1
ATOM 681 C C . LYS A 1 87 ? -11.26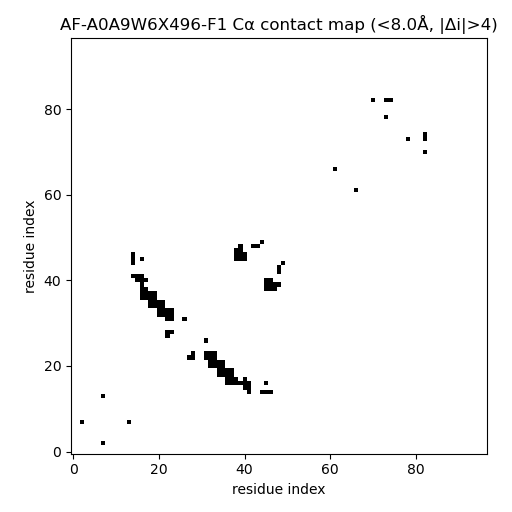5 -7.619 14.647 1.00 88.56 87 LYS A C 1
ATOM 683 O O . LYS A 1 87 ? -10.964 -8.613 15.297 1.00 88.56 87 LYS A O 1
ATOM 688 N N . GLY A 1 88 ? -11.318 -7.585 13.321 1.00 88.19 88 GLY A N 1
ATOM 689 C CA . GLY A 1 88 ? -10.839 -8.659 12.457 1.00 88.19 88 GLY A CA 1
ATOM 690 C C . GLY A 1 88 ? -9.685 -8.153 11.602 1.00 88.19 88 GLY A C 1
ATOM 691 O O . GLY A 1 88 ? -9.695 -6.997 11.184 1.00 88.19 88 GLY A O 1
ATOM 692 N N . ASP A 1 89 ? -8.698 -9.010 11.369 1.00 91.31 89 ASP A N 1
ATOM 693 C CA . ASP A 1 89 ? -7.668 -8.812 10.351 1.00 91.31 89 ASP A CA 1
ATOM 694 C C . ASP A 1 89 ? -7.813 -9.927 9.315 1.00 91.31 89 ASP A C 1
ATOM 696 O O . ASP A 1 89 ? -7.896 -11.102 9.680 1.00 91.31 89 ASP A O 1
ATOM 700 N N . VAL A 1 90 ? -7.881 -9.563 8.035 1.00 88.94 90 VAL A N 1
ATOM 701 C CA . VAL A 1 90 ? -7.946 -10.537 6.940 1.00 88.94 90 VAL A CA 1
ATOM 702 C C . VAL A 1 90 ? -6.550 -10.666 6.361 1.00 88.94 90 VAL A C 1
ATOM 704 O O . VAL A 1 90 ? -6.124 -9.897 5.494 1.00 88.94 90 VAL A O 1
ATOM 707 N N . LYS A 1 91 ? -5.817 -11.660 6.862 1.00 85.31 91 LYS A N 1
ATOM 708 C CA . LYS A 1 91 ? -4.489 -11.973 6.348 1.00 85.31 91 LYS A CA 1
ATOM 709 C C . LYS A 1 91 ? -4.603 -12.349 4.869 1.00 85.31 91 LYS A C 1
ATOM 711 O O . LYS A 1 91 ? -5.516 -13.064 4.471 1.00 85.31 91 LYS A O 1
ATOM 716 N N . THR A 1 92 ? -3.665 -11.856 4.059 1.00 85.06 92 THR A N 1
ATOM 717 C CA . THR A 1 92 ? -3.555 -12.180 2.624 1.00 85.06 92 THR A CA 1
ATOM 718 C C . THR A 1 92 ? -4.800 -11.876 1.779 1.00 85.06 92 THR A C 1
ATOM 720 O O . THR A 1 92 ? -4.966 -12.495 0.734 1.00 85.06 92 THR A O 1
ATOM 723 N N . ALA A 1 93 ? -5.621 -10.893 2.174 1.00 87.50 93 ALA A N 1
ATOM 724 C CA . ALA A 1 93 ? -6.875 -10.541 1.492 1.00 87.50 93 ALA A CA 1
ATOM 725 C C . ALA A 1 93 ? -6.754 -10.393 -0.037 1.00 87.50 93 ALA A C 1
ATOM 727 O O . ALA A 1 93 ? -7.668 -10.761 -0.759 1.00 87.50 93 ALA A O 1
ATOM 728 N N . PHE A 1 94 ? -5.617 -9.893 -0.529 1.00 85.12 94 PHE A N 1
ATOM 729 C CA . PHE A 1 94 ? -5.394 -9.639 -1.955 1.00 85.12 94 PHE A CA 1
ATOM 730 C C . PHE A 1 94 ? -4.667 -10.767 -2.707 1.00 85.12 94 PHE A C 1
ATOM 732 O O . PHE A 1 94 ? -4.500 -10.662 -3.914 1.00 85.12 94 PHE A O 1
ATOM 739 N N . ARG A 1 95 ? -4.179 -11.823 -2.033 1.00 83.81 95 ARG A N 1
ATOM 740 C CA . ARG A 1 95 ? -3.381 -12.882 -2.696 1.00 83.81 95 ARG A CA 1
ATOM 741 C C . ARG A 1 95 ? -4.219 -13.993 -3.326 1.00 83.81 95 ARG A C 1
ATOM 743 O O . ARG A 1 95 ? -3.678 -14.780 -4.091 1.00 83.81 95 ARG A O 1
ATOM 750 N N . HIS A 1 96 ? -5.489 -14.089 -2.950 1.00 77.12 96 HIS A N 1
ATOM 751 C CA . HIS A 1 96 ? -6.382 -15.190 -3.319 1.00 77.12 96 HIS A CA 1
ATOM 752 C C . HIS A 1 96 ? -7.695 -14.677 -3.920 1.00 77.12 96 HIS A C 1
ATOM 754 O O . HIS A 1 96 ? -8.738 -15.294 -3.722 1.00 77.12 96 HIS A O 1
ATOM 760 N N . LEU A 1 97 ? -7.635 -13.509 -4.564 1.00 74.25 97 LEU A N 1
ATOM 761 C CA . LEU A 1 97 ? -8.747 -12.947 -5.327 1.00 74.25 97 LEU A CA 1
ATOM 762 C C . LEU A 1 97 ? -8.875 -13.638 -6.684 1.00 74.25 97 LEU A C 1
ATOM 764 O O . LEU A 1 97 ? -7.817 -14.015 -7.239 1.00 74.25 97 LEU A O 1
#

Nearest PDB structures (foldseek):
  7aor-assembly1_ag  TM=2.197E-01  e=6.185E+00  Trypanosoma cruzi strain CL Brener

Solvent-accessible surface area (backbone atoms only — not comparable to full-atom values): 6604 Å² total; per-residue (Å²): 136,91,73,57,68,79,58,48,74,71,39,84,86,65,74,75,51,57,75,44,81,39,74,39,89,97,48,59,58,94,80,42,58,43,82,40,73,39,45,65,35,50,78,91,65,8,66,58,68,71,57,61,74,86,80,52,81,90,79,85,80,80,56,68,65,61,55,51,50,51,54,52,47,44,65,73,71,60,54,90,67,86,90,80,85,88,84,85,82,73,80,68,67,81,79,77,115

Sequence (97 aa):
MIVDADILDRWKEVICSPLGAVEKKNVNPSQEVRLIHDLSFPKGAAVNDAFQVYSVPMLRFKSVAAIARRIQYLAKTGYAGR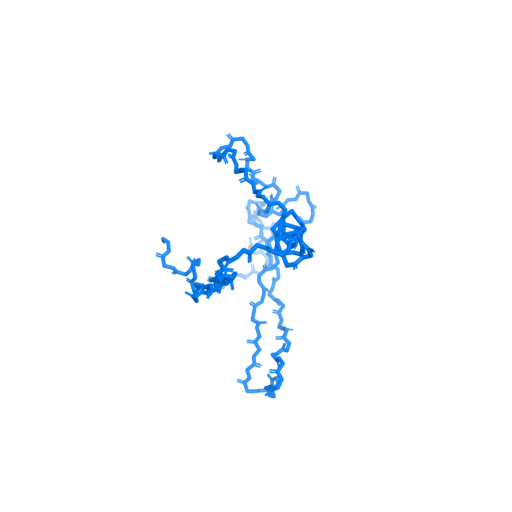IRILKGDVKTAFRHL

Mean predicted aligned error: 6.84 Å

pLDDT: mean 90.99, std 4.78, range [67.5, 97.0]

Foldseek 3Di:
DDDDPVVVVVCPLDFDWDWDWADDPPDDSVVDTDIDTRQCPPPPNGVVVPDDPVVDDDDDDDDPVVVVVVLVVCVVVPPVDDDDDDDDDDPPPPVPD